Protein AF-A0A2K1XG47-F1 (afdb_monomer)

Secondary structure (DSSP, 8-state):
----TT---PPPTTS-----TTS-HHHHHHHHHHHHHHHHHHTSSEEPTTTSSEE-SEEEEE--S--S--S--SSS-SS-----HHHHHTSSEEEEE--GGGHHHHHHHHS-----S---TTSSGGG-

InterPro domains:
  IPR006148 Glucosamine/galactosamine-6-phosphate isomerase [PF01182] (64-115)
  IPR037171 NagB/RpiA transferase-like [SSF100950] (10-117)
  IPR039104 6-phosphogluconolactonase [PTHR11054] (9-114)

Sequence (128 aa):
MGELENYLVPILPGDAYAINNALSAEGAADDYETCLKLLVHTGVVDKSSLSGLPKFDRMLIGTENQEWVTSVSPKPPPERITFTFPVINSSEHIALVCGAGKAGVVESAVGNNQNSDANDSKLQDCMS

Foldseek 3Di:
DDDDPPPDDDCDDPNDDDQPPVDDLVVSLVVVVVVLVVCCVVVVFDAQPVLRETEAQEDEDEDDLDDDDDAFDPDPPRHDDDDAPVNQVRYNYYDYDYDPSCPVVVCVVPPDDPDPDDDDPPVVVSVD

Nearest PDB structures (foldseek):
  6vye-assembly1_A  TM=6.075E-01  e=3.137E-02  Trypanosoma cruzi strain CL Brener

pLDDT: mean 75.14, std 18.55, range [30.47, 95.62]

Solvent-accessible surface area (backbone atoms only — not comparable to full-atom values): 8620 Å² total; per-residue (Å²): 142,82,87,81,83,81,79,74,78,79,82,53,96,82,79,69,88,79,73,53,81,91,49,56,58,68,57,21,44,56,52,44,50,53,49,52,54,48,32,41,74,73,63,78,33,48,64,26,90,86,79,70,37,61,25,44,72,69,44,83,44,74,70,74,101,68,95,68,97,73,82,71,54,96,51,88,65,61,67,78,80,72,84,51,68,74,44,59,72,40,29,76,35,78,47,80,50,73,62,81,95,40,53,68,58,53,46,60,74,70,49,78,90,79,74,85,78,80,88,70,80,68,64,60,70,78,75,111

Organism: Populus trichocarpa (NCBI:txid3694)

Radius of gyration: 18.77 Å; Cα contacts (8 Å, |Δi|>4): 95; chains: 1; bounding box: 50×39×50 Å

Mean predicted aligned error: 12.0 Å

Structure (mmCIF, N/CA/C/O backbone):
data_AF-A0A2K1XG47-F1
#
_entry.id   AF-A0A2K1XG47-F1
#
loop_
_atom_site.group_PDB
_atom_site.id
_atom_site.type_symbol
_atom_site.label_atom_id
_atom_site.label_alt_id
_atom_site.label_comp_id
_atom_site.label_asym_id
_atom_site.label_entity_id
_atom_site.label_seq_id
_atom_site.pdbx_PDB_ins_code
_atom_site.Cartn_x
_atom_site.Cartn_y
_atom_site.Cartn_z
_atom_site.occupancy
_atom_site.B_iso_or_equiv
_atom_site.auth_seq_id
_atom_site.auth_comp_id
_atom_site.auth_asym_id
_atom_site.auth_atom_id
_atom_site.pdbx_PDB_model_num
ATOM 1 N N . MET A 1 1 ? -13.147 -24.006 -34.106 1.00 49.12 1 MET A N 1
ATOM 2 C CA . MET A 1 1 ? -12.264 -22.929 -33.619 1.00 49.12 1 MET A CA 1
ATOM 3 C C . MET A 1 1 ? -13.009 -22.299 -32.457 1.00 49.12 1 MET A C 1
ATOM 5 O O . MET A 1 1 ? -13.927 -21.532 -32.697 1.00 49.12 1 MET A O 1
ATOM 9 N N . GLY A 1 2 ? -12.781 -22.792 -31.241 1.00 52.59 2 GLY A N 1
ATOM 10 C CA . GLY A 1 2 ? -13.593 -22.461 -30.073 1.00 52.59 2 GLY A CA 1
ATOM 11 C C . GLY A 1 2 ? -12.750 -22.473 -28.804 1.00 52.59 2 GLY A C 1
ATOM 12 O O . GLY A 1 2 ? -11.897 -23.342 -28.653 1.00 52.59 2 GLY A O 1
ATOM 13 N N . GLU A 1 3 ? -13.038 -21.484 -27.958 1.00 56.81 3 GLU A N 1
ATOM 14 C CA . GLU A 1 3 ? -12.851 -21.456 -26.503 1.00 56.81 3 GLU A CA 1
ATOM 15 C C . GLU A 1 3 ? -11.421 -21.370 -25.950 1.00 56.81 3 GLU A C 1
ATOM 17 O O . GLU A 1 3 ? -10.900 -22.312 -25.366 1.00 56.81 3 GLU A O 1
ATOM 22 N N . LEU A 1 4 ? -10.829 -20.171 -26.020 1.00 58.09 4 LEU A N 1
ATOM 23 C CA . LEU A 1 4 ? -9.863 -19.703 -25.009 1.00 58.09 4 LEU A CA 1
ATOM 24 C C . LEU A 1 4 ? -10.186 -18.300 -24.451 1.00 58.09 4 LEU A C 1
ATOM 26 O O . LEU A 1 4 ? -9.425 -17.779 -23.644 1.00 58.09 4 LEU A O 1
ATOM 30 N N . GLU A 1 5 ? -11.316 -17.685 -24.817 1.00 57.81 5 GLU A N 1
ATOM 31 C CA . GLU A 1 5 ? -11.636 -16.305 -24.399 1.00 57.81 5 GLU A CA 1
ATOM 32 C C . GLU A 1 5 ? -12.227 -16.169 -22.976 1.00 57.81 5 GLU A C 1
ATOM 34 O O . GLU A 1 5 ? -12.419 -15.052 -22.512 1.00 57.81 5 GLU A O 1
ATOM 39 N N . ASN A 1 6 ? -12.454 -17.258 -22.227 1.00 56.50 6 ASN A N 1
ATOM 40 C CA . ASN A 1 6 ? -13.277 -17.215 -21.000 1.00 56.50 6 ASN A CA 1
ATOM 41 C C . ASN A 1 6 ? -12.544 -17.433 -19.658 1.00 56.50 6 ASN A C 1
ATOM 43 O O . ASN A 1 6 ? -13.197 -17.692 -18.652 1.00 56.50 6 ASN A O 1
ATOM 47 N N . TYR A 1 7 ? -11.215 -17.296 -19.594 1.00 68.81 7 TYR A N 1
ATOM 48 C CA . TYR A 1 7 ? -10.474 -17.307 -18.312 1.00 68.81 7 TYR A CA 1
ATOM 49 C C . TYR A 1 7 ? -10.135 -15.909 -17.776 1.00 68.81 7 TYR A C 1
ATOM 51 O O . TYR A 1 7 ? -9.352 -15.773 -16.836 1.00 68.81 7 TYR A O 1
ATOM 59 N N . LEU A 1 8 ? -10.714 -14.855 -18.354 1.00 76.62 8 LEU A N 1
ATOM 60 C CA . LEU A 1 8 ? -10.609 -13.519 -17.781 1.00 76.62 8 LEU A CA 1
ATOM 61 C C . LEU A 1 8 ? -11.410 -13.485 -16.477 1.00 76.62 8 LEU A C 1
ATOM 63 O O . LEU A 1 8 ? -12.637 -13.509 -16.493 1.00 76.62 8 LEU A O 1
ATOM 67 N N . VAL A 1 9 ? -10.706 -13.443 -15.347 1.00 80.81 9 VAL A N 1
ATOM 68 C CA . VAL A 1 9 ? -11.312 -13.150 -14.047 1.00 80.81 9 VAL A CA 1
ATOM 69 C C . VAL A 1 9 ? -11.574 -11.641 -14.008 1.00 80.81 9 VAL A C 1
ATOM 71 O O . VAL A 1 9 ? -10.611 -10.870 -14.044 1.00 80.81 9 VAL A O 1
ATOM 74 N N . PRO A 1 10 ? -12.840 -11.188 -13.995 1.00 84.44 10 PRO A N 1
ATOM 75 C CA . PRO A 1 10 ? -13.136 -9.765 -13.957 1.00 84.44 10 PRO A CA 1
ATOM 76 C C . PRO A 1 10 ? -12.789 -9.192 -12.580 1.00 84.44 10 PRO A C 1
ATOM 78 O O . PRO A 1 10 ? -13.103 -9.792 -11.556 1.00 84.44 10 PRO A O 1
ATOM 81 N N . ILE A 1 11 ? -12.180 -8.006 -12.561 1.00 86.88 11 ILE A N 1
ATOM 82 C CA . ILE A 1 11 ? -12.033 -7.208 -11.339 1.00 86.88 11 ILE A CA 1
ATOM 83 C C . ILE A 1 11 ? -13.366 -6.490 -11.121 1.00 86.88 11 ILE A C 1
ATOM 85 O O . ILE A 1 11 ? -13.780 -5.699 -11.975 1.00 86.88 11 ILE A O 1
ATOM 89 N N . LEU A 1 12 ? -14.065 -6.788 -10.023 1.00 87.56 12 LEU A N 1
ATOM 90 C CA . LEU A 1 12 ? -15.366 -6.181 -9.760 1.00 87.56 12 LEU A CA 1
ATOM 91 C C . LEU A 1 12 ? -15.205 -4.723 -9.298 1.00 87.56 12 LEU A C 1
ATOM 93 O O . LEU A 1 12 ? -14.216 -4.378 -8.642 1.00 87.56 12 LEU A O 1
ATOM 97 N N . PRO A 1 13 ? -16.183 -3.846 -9.593 1.00 81.75 13 PRO A N 1
ATOM 98 C CA . PRO A 1 13 ? -16.251 -2.531 -8.968 1.00 81.75 13 PRO A CA 1
ATOM 99 C C . PRO A 1 13 ? -16.330 -2.694 -7.443 1.00 81.75 13 PRO A C 1
ATOM 101 O O . PRO A 1 13 ? -17.314 -3.221 -6.932 1.00 81.75 13 PRO A O 1
ATOM 104 N N . GLY A 1 14 ? -15.288 -2.266 -6.730 1.00 84.69 14 GLY A N 1
ATOM 105 C CA . GLY A 1 14 ? -15.144 -2.473 -5.283 1.00 84.69 14 GLY A CA 1
ATOM 106 C C . GLY A 1 14 ? -13.949 -3.338 -4.876 1.00 84.69 14 GLY A C 1
ATOM 107 O O . GLY A 1 14 ? -13.542 -3.265 -3.725 1.00 84.69 14 GLY A O 1
ATOM 108 N N . ASP A 1 15 ? -13.322 -4.064 -5.806 1.00 88.06 15 ASP A N 1
ATOM 109 C CA . ASP A 1 15 ? -12.094 -4.833 -5.528 1.00 88.06 15 ASP A CA 1
ATOM 110 C C . ASP A 1 15 ? -10.816 -4.050 -5.886 1.00 88.06 15 ASP A C 1
ATOM 112 O O . ASP A 1 15 ? -9.697 -4.500 -5.642 1.00 88.06 15 ASP A O 1
ATOM 116 N N . ALA A 1 16 ? -10.975 -2.862 -6.478 1.00 90.62 16 ALA A N 1
ATOM 117 C CA . ALA A 1 16 ? -9.894 -1.968 -6.869 1.00 90.62 16 ALA A CA 1
ATOM 118 C C . ALA A 1 16 ? -10.004 -0.628 -6.134 1.00 90.62 16 ALA A C 1
ATOM 120 O O . ALA A 1 16 ? -10.923 0.157 -6.373 1.00 90.62 16 ALA A O 1
ATOM 121 N N . TYR A 1 17 ? -9.023 -0.356 -5.276 1.00 92.50 17 TYR A N 1
ATOM 122 C CA . TYR A 1 17 ? -8.914 0.880 -4.505 1.00 92.50 17 TYR A CA 1
ATOM 12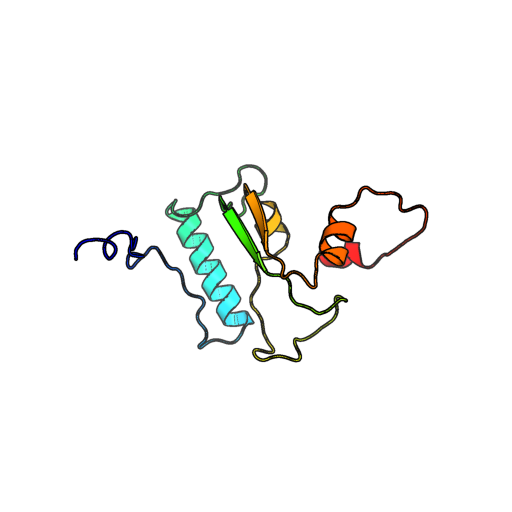3 C C . TYR A 1 17 ? -7.824 1.754 -5.122 1.00 92.50 17 TYR A C 1
ATOM 125 O O . TYR A 1 17 ? -6.634 1.464 -5.010 1.00 92.50 17 TYR A O 1
ATOM 133 N N . ALA A 1 18 ? -8.235 2.790 -5.853 1.00 91.75 18 ALA A N 1
ATOM 134 C CA . ALA A 1 18 ? -7.319 3.664 -6.576 1.00 91.75 18 ALA A CA 1
ATOM 135 C C . ALA A 1 18 ? -6.785 4.790 -5.681 1.00 91.75 18 ALA A C 1
ATOM 137 O O . ALA A 1 18 ? -7.517 5.356 -4.873 1.00 91.75 18 ALA A O 1
ATOM 138 N N . ILE A 1 19 ? -5.519 5.156 -5.882 1.00 88.69 19 ILE A N 1
ATOM 139 C CA . ILE A 1 19 ? -4.934 6.372 -5.312 1.00 88.69 19 ILE A CA 1
ATOM 140 C C . ILE A 1 19 ? -5.457 7.579 -6.094 1.00 88.69 19 ILE A C 1
ATOM 142 O O . ILE A 1 19 ? -5.432 7.588 -7.329 1.00 88.69 19 ILE A O 1
ATOM 146 N N . ASN A 1 20 ? -5.894 8.612 -5.379 1.00 89.81 20 ASN A N 1
ATOM 147 C CA . ASN A 1 20 ? -6.393 9.836 -5.985 1.00 89.81 20 ASN A CA 1
ATOM 148 C C . ASN A 1 20 ? -5.249 10.691 -6.553 1.00 89.81 20 ASN A C 1
ATOM 150 O O . ASN A 1 20 ? -4.578 11.424 -5.835 1.00 89.81 20 ASN A O 1
ATOM 154 N N . ASN A 1 21 ? -5.042 10.623 -7.866 1.00 88.31 21 ASN A N 1
ATOM 155 C CA . ASN A 1 21 ? -3.971 11.351 -8.552 1.00 88.31 21 ASN A CA 1
ATOM 156 C C . ASN A 1 21 ? -4.295 12.825 -8.868 1.00 88.31 21 ASN A C 1
ATOM 158 O O . ASN A 1 21 ? -3.470 13.499 -9.484 1.00 88.31 21 ASN A O 1
ATOM 162 N N . ALA A 1 22 ? -5.477 13.320 -8.488 1.00 91.19 22 ALA A N 1
ATOM 163 C CA . ALA A 1 22 ? -5.832 14.732 -8.627 1.00 91.19 22 ALA A CA 1
ATOM 164 C C . ALA A 1 22 ? -5.313 15.593 -7.458 1.00 91.19 22 ALA A C 1
ATOM 166 O O . ALA A 1 22 ? -5.373 16.821 -7.533 1.00 91.19 22 ALA A O 1
ATOM 167 N N . LEU A 1 23 ? -4.827 14.962 -6.384 1.00 87.81 23 LEU A N 1
ATOM 168 C CA . LEU A 1 23 ? -4.255 15.617 -5.207 1.00 87.81 23 LEU A CA 1
ATOM 169 C C . LEU A 1 23 ? -2.721 15.700 -5.310 1.00 87.81 23 LEU A C 1
ATOM 171 O O . LEU A 1 23 ? -2.104 15.042 -6.147 1.00 87.81 23 LEU A O 1
ATOM 175 N N . SER A 1 24 ? -2.098 16.498 -4.436 1.00 89.25 24 SER A N 1
ATOM 176 C CA . SER A 1 24 ? -0.649 16.408 -4.195 1.00 89.25 24 SER A CA 1
ATOM 177 C C . SER A 1 24 ? -0.285 15.024 -3.650 1.00 89.25 24 SER A C 1
ATOM 179 O O . SER A 1 24 ? -1.156 14.330 -3.125 1.00 89.25 24 SER A O 1
ATOM 181 N N . ALA A 1 25 ? 0.986 14.614 -3.712 1.00 85.88 25 ALA A N 1
ATOM 182 C CA . ALA A 1 25 ? 1.372 13.316 -3.152 1.00 85.88 25 ALA A CA 1
ATOM 183 C C . ALA A 1 25 ? 1.066 13.183 -1.653 1.00 85.88 25 ALA A C 1
ATOM 185 O O . ALA A 1 25 ? 0.663 12.110 -1.217 1.00 85.88 25 ALA A O 1
ATOM 186 N N . GLU A 1 26 ? 1.198 14.267 -0.886 1.00 86.69 26 GLU A N 1
ATOM 187 C CA . GLU A 1 26 ? 0.802 14.315 0.526 1.00 86.69 26 GLU A CA 1
ATOM 188 C C . GLU A 1 26 ? -0.715 14.135 0.686 1.00 86.69 26 GLU A C 1
ATOM 190 O O . GLU A 1 26 ? -1.156 13.218 1.371 1.00 86.69 26 GLU A O 1
ATOM 195 N N . GLY A 1 27 ? -1.526 14.921 -0.034 1.00 88.81 27 GLY A N 1
ATOM 196 C CA . GLY A 1 27 ? -2.985 14.814 0.055 1.00 88.81 27 GLY A CA 1
ATOM 197 C C . GLY A 1 27 ? -3.517 13.461 -0.425 1.00 88.81 27 GLY A C 1
ATOM 198 O O . GLY A 1 27 ? -4.459 12.922 0.146 1.00 88.81 27 GLY A O 1
ATOM 199 N N . ALA A 1 28 ? -2.896 12.883 -1.451 1.00 89.44 28 ALA A N 1
ATOM 200 C CA . ALA A 1 28 ? -3.223 11.551 -1.939 1.00 89.44 28 ALA A CA 1
ATOM 201 C C . ALA A 1 28 ? -2.791 10.446 -0.958 1.00 89.44 28 ALA A C 1
ATOM 203 O O . ALA A 1 28 ? -3.447 9.407 -0.896 1.00 89.44 28 ALA A O 1
ATOM 204 N N . ALA A 1 29 ? -1.718 10.653 -0.185 1.00 87.38 29 ALA A N 1
ATOM 205 C CA . ALA A 1 29 ? -1.296 9.720 0.855 1.00 87.38 29 ALA A CA 1
ATOM 206 C C . ALA A 1 29 ? -2.281 9.730 2.031 1.00 87.38 29 ALA A C 1
ATOM 208 O O . ALA A 1 29 ? -2.714 8.658 2.451 1.00 87.38 29 ALA A O 1
ATOM 209 N N . ASP A 1 30 ? -2.705 10.910 2.488 1.00 91.44 30 ASP A N 1
ATOM 210 C CA . ASP A 1 30 ? -3.701 11.066 3.559 1.00 91.44 30 ASP A CA 1
ATOM 211 C C . ASP A 1 30 ? -5.073 10.481 3.172 1.00 91.44 30 ASP A C 1
ATOM 213 O O . ASP A 1 30 ? -5.726 9.781 3.960 1.00 91.44 30 ASP A O 1
ATOM 217 N N . ASP A 1 31 ? -5.509 10.742 1.935 1.00 92.88 31 ASP A N 1
ATOM 218 C CA . ASP A 1 31 ? -6.746 10.193 1.366 1.00 92.88 31 ASP A CA 1
ATOM 219 C C . ASP A 1 31 ? -6.689 8.658 1.327 1.00 92.88 31 ASP A C 1
ATOM 221 O O . ASP A 1 31 ? -7.595 7.965 1.805 1.00 92.88 31 ASP A O 1
ATOM 225 N N . TYR A 1 32 ? -5.569 8.107 0.850 1.00 93.88 32 TYR A N 1
ATOM 226 C CA . TYR A 1 32 ? -5.381 6.662 0.786 1.00 93.88 32 TYR A CA 1
ATOM 227 C C . TYR A 1 32 ? -5.218 6.021 2.173 1.00 93.88 32 TYR A C 1
ATOM 229 O O . TYR A 1 32 ? -5.732 4.928 2.405 1.00 93.88 32 TYR A O 1
ATOM 237 N N . GLU A 1 33 ? -4.586 6.692 3.138 1.00 91.81 33 GLU A N 1
ATOM 238 C CA . GLU A 1 33 ? -4.533 6.228 4.529 1.00 91.81 33 GLU A CA 1
ATOM 239 C C . GLU A 1 33 ? -5.941 6.126 5.132 1.00 91.81 33 GLU A C 1
ATOM 241 O O . GLU A 1 33 ? -6.275 5.138 5.796 1.00 91.81 33 GLU A O 1
ATOM 246 N N . THR A 1 34 ? -6.793 7.118 4.870 1.00 94.94 34 THR A N 1
ATOM 247 C CA . THR A 1 34 ? -8.200 7.097 5.293 1.00 94.94 34 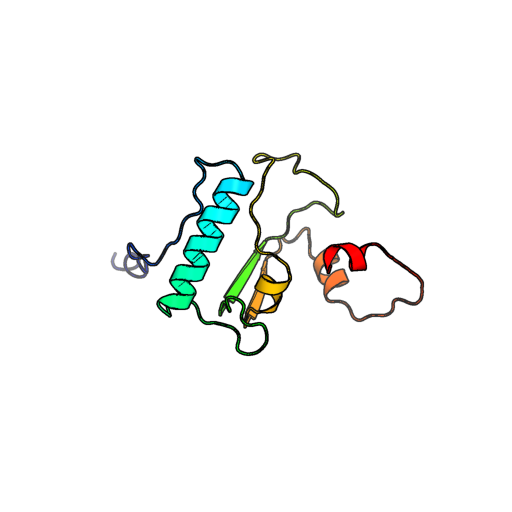THR A CA 1
ATOM 248 C C . THR A 1 34 ? -8.952 5.937 4.643 1.00 94.94 34 THR A C 1
ATOM 250 O O . THR A 1 34 ? -9.679 5.216 5.335 1.00 94.94 34 THR A O 1
ATOM 253 N N . CYS A 1 35 ? -8.721 5.698 3.349 1.00 93.94 35 CYS A N 1
ATOM 254 C CA . CYS A 1 35 ? -9.244 4.529 2.647 1.00 93.94 35 CYS A CA 1
ATOM 255 C C . CYS A 1 35 ? -8.814 3.224 3.340 1.00 93.94 35 CYS A C 1
ATOM 257 O O . CYS A 1 35 ? -9.666 2.421 3.711 1.00 93.94 35 CYS A O 1
ATOM 259 N N . LEU A 1 36 ? -7.522 3.036 3.626 1.00 93.88 36 LEU A N 1
ATOM 260 C CA . LEU A 1 36 ? -7.010 1.834 4.298 1.00 93.88 36 LEU A CA 1
ATOM 261 C C . LEU A 1 36 ? -7.600 1.631 5.695 1.00 93.88 36 LEU A C 1
ATOM 263 O O . LEU A 1 36 ? -7.954 0.508 6.053 1.00 93.88 36 LEU A O 1
ATOM 267 N N . LYS A 1 37 ? -7.747 2.701 6.485 1.00 93.50 37 LYS A N 1
ATOM 268 C CA . LYS A 1 37 ? -8.407 2.632 7.800 1.00 93.50 37 LYS A CA 1
ATOM 269 C C . LYS A 1 37 ? 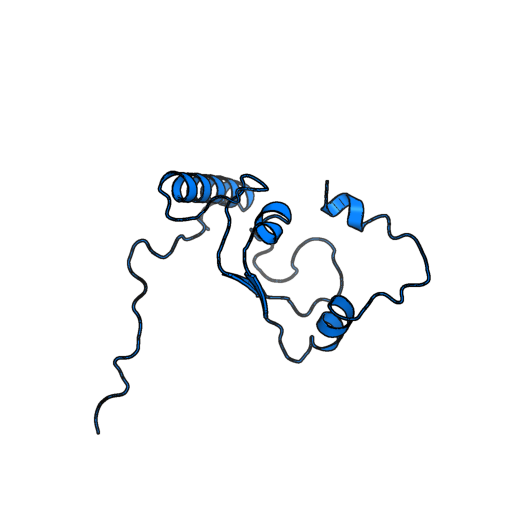-9.854 2.165 7.675 1.00 93.50 37 LYS A C 1
ATOM 271 O O . LYS A 1 37 ? -10.296 1.360 8.495 1.00 93.50 37 LYS A O 1
ATOM 276 N N . LEU A 1 38 ? -10.573 2.635 6.654 1.00 95.62 38 LEU A N 1
ATOM 277 C CA . LEU A 1 38 ? -11.927 2.174 6.367 1.00 95.62 38 LEU A CA 1
ATOM 278 C C . LEU A 1 38 ? -11.934 0.689 5.991 1.00 95.62 38 LEU A C 1
ATOM 280 O O . LEU A 1 38 ? -12.734 -0.049 6.552 1.00 95.62 38 LEU A O 1
ATOM 284 N N . LEU A 1 39 ? -11.026 0.240 5.120 1.00 95.19 39 LEU A N 1
ATOM 285 C CA . LEU A 1 39 ? -10.933 -1.169 4.715 1.00 95.19 39 LEU A CA 1
ATOM 286 C C . LEU A 1 39 ? -10.606 -2.103 5.879 1.00 95.19 39 LEU A C 1
ATOM 288 O O . LEU A 1 39 ? -11.151 -3.203 5.958 1.00 95.19 39 LEU A O 1
ATOM 292 N N . VAL A 1 40 ? -9.760 -1.654 6.806 1.00 95.25 40 VAL A N 1
ATOM 293 C CA . VAL A 1 40 ? -9.492 -2.385 8.048 1.00 95.25 40 VAL A CA 1
ATOM 294 C C . VAL A 1 40 ? -10.725 -2.414 8.946 1.00 95.25 40 VAL A C 1
ATOM 296 O O . VAL A 1 40 ? -11.048 -3.445 9.531 1.00 95.25 40 VAL A O 1
ATOM 299 N N . HIS A 1 41 ? -11.438 -1.295 9.060 1.00 95.38 41 HIS A N 1
ATOM 300 C CA . HIS A 1 41 ? -12.649 -1.219 9.871 1.00 95.38 41 HIS A CA 1
ATOM 301 C C . HIS A 1 41 ? -13.784 -2.099 9.328 1.00 95.38 41 HIS A C 1
ATOM 303 O O . HIS A 1 41 ? -14.494 -2.728 10.111 1.00 95.38 41 HIS A O 1
ATOM 309 N N . THR A 1 42 ? -13.952 -2.160 8.005 1.00 95.44 42 THR A N 1
ATOM 310 C CA . THR A 1 42 ? -14.979 -2.979 7.344 1.00 95.44 42 THR A CA 1
ATOM 311 C C . THR A 1 42 ? -14.583 -4.449 7.205 1.00 95.44 42 THR A C 1
ATOM 313 O O . THR A 1 42 ? -15.422 -5.254 6.805 1.00 95.44 42 THR A O 1
ATOM 316 N N . GLY A 1 43 ? -13.343 -4.812 7.549 1.00 93.50 43 GLY A N 1
ATOM 317 C CA . GLY A 1 43 ? -12.834 -6.182 7.462 1.00 93.50 43 GLY A CA 1
ATOM 318 C C . GLY A 1 43 ? -12.501 -6.636 6.039 1.00 93.50 43 GLY A C 1
ATOM 319 O O . GLY A 1 43 ? -12.427 -7.833 5.790 1.00 93.50 43 GLY A O 1
ATOM 320 N N . VAL A 1 44 ? -12.324 -5.698 5.103 1.00 94.62 44 VAL A N 1
ATOM 321 C CA . VAL A 1 44 ? -11.819 -5.997 3.752 1.00 94.62 44 VAL A CA 1
ATOM 322 C C . VAL A 1 44 ? -10.310 -6.242 3.780 1.00 94.62 44 VAL A C 1
ATOM 324 O O . VAL A 1 44 ? -9.809 -7.086 3.045 1.00 94.62 44 VAL A O 1
ATOM 327 N N . VAL A 1 45 ? -9.586 -5.502 4.624 1.00 94.56 45 VAL A N 1
ATOM 328 C CA . VAL A 1 45 ? -8.156 -5.704 4.878 1.00 94.56 45 VAL A CA 1
ATOM 329 C C . VAL A 1 45 ? -7.983 -6.135 6.324 1.00 94.56 45 VAL A C 1
ATOM 331 O O . VAL A 1 45 ? -8.507 -5.495 7.236 1.00 94.56 45 VAL A O 1
ATOM 334 N N . ASP A 1 46 ? -7.219 -7.197 6.547 1.00 95.50 46 ASP A N 1
ATOM 335 C CA . ASP A 1 46 ? -6.944 -7.660 7.897 1.00 95.50 46 ASP A CA 1
ATOM 336 C C . ASP A 1 46 ? -6.050 -6.681 8.661 1.00 95.50 46 ASP A C 1
ATOM 338 O O . ASP A 1 46 ? -5.256 -5.917 8.108 1.00 95.50 46 ASP A O 1
ATOM 342 N N . LYS A 1 47 ? -6.153 -6.727 9.986 1.00 94.75 47 LYS A N 1
ATOM 343 C CA . LYS A 1 47 ? -5.254 -6.011 10.890 1.00 94.75 47 LYS A CA 1
ATOM 344 C C . LYS A 1 47 ? -4.241 -6.992 11.460 1.00 94.75 47 LYS A C 1
ATOM 346 O O . LYS A 1 47 ? -4.615 -8.028 12.006 1.00 94.75 47 LYS A O 1
ATOM 351 N N . SER A 1 48 ? -2.959 -6.647 11.401 1.00 90.56 48 SER A N 1
ATOM 352 C CA . SER A 1 48 ? -1.922 -7.418 12.082 1.00 90.56 48 SER A CA 1
ATOM 353 C C . SER A 1 48 ? -2.173 -7.402 13.589 1.00 90.56 48 SER A C 1
ATOM 355 O O . SER A 1 48 ? -2.249 -6.337 14.205 1.00 90.56 48 SER A O 1
ATOM 357 N N . SER A 1 49 ? -2.262 -8.582 14.202 1.00 88.81 49 SER A N 1
ATOM 358 C CA . SER A 1 49 ? -2.385 -8.718 15.658 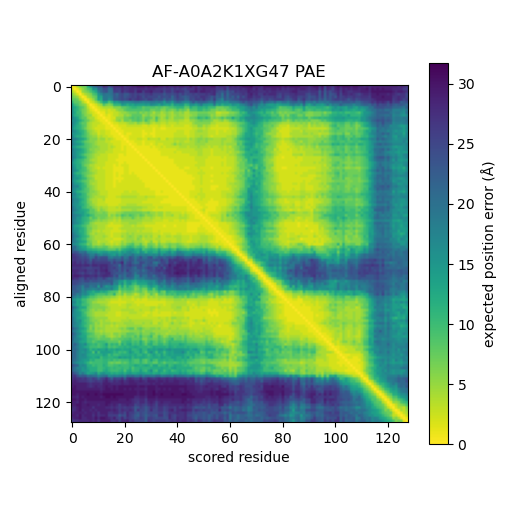1.00 88.81 49 SER A CA 1
ATOM 359 C C . SER A 1 49 ? -1.120 -8.284 16.405 1.00 88.81 49 SER A C 1
ATOM 361 O O . SER A 1 49 ? -1.196 -7.982 17.593 1.00 88.81 49 SER A O 1
ATOM 363 N N . LEU A 1 50 ? 0.027 -8.230 15.715 1.00 86.81 50 LEU A N 1
ATOM 364 C CA . LEU A 1 50 ? 1.321 -7.860 16.290 1.00 86.81 50 LEU A CA 1
ATOM 365 C C . LEU A 1 50 ? 1.566 -6.348 16.250 1.00 86.81 50 LEU A C 1
ATOM 367 O O . LEU A 1 50 ? 1.962 -5.771 17.257 1.00 86.81 50 LEU A O 1
ATOM 371 N N . SER A 1 51 ? 1.342 -5.703 15.101 1.00 87.56 51 SER A N 1
ATOM 372 C CA . SER A 1 51 ? 1.645 -4.273 14.906 1.00 87.56 51 SER A CA 1
ATOM 373 C C . SER A 1 51 ? 0.418 -3.368 15.001 1.00 87.56 51 SER A C 1
ATOM 375 O O . SER A 1 51 ? 0.548 -2.159 15.170 1.00 87.56 51 SER A O 1
ATOM 377 N N . GLY A 1 52 ? -0.786 -3.927 14.859 1.00 90.81 52 GLY A N 1
ATOM 378 C CA . GLY A 1 52 ? -2.011 -3.148 14.724 1.00 90.81 52 GLY A CA 1
ATOM 379 C C . GLY A 1 52 ? -2.117 -2.371 13.406 1.00 90.81 52 GLY A C 1
ATOM 380 O O . GLY A 1 52 ? -3.005 -1.531 13.276 1.00 90.81 52 GLY A O 1
ATOM 381 N N . LEU A 1 53 ? -1.241 -2.635 12.439 1.00 90.69 53 LEU A N 1
ATOM 382 C CA . LEU A 1 53 ? -1.264 -2.024 11.111 1.00 90.69 53 LEU A CA 1
ATOM 383 C C . LEU A 1 53 ? -2.056 -2.892 10.122 1.00 90.69 53 LEU A C 1
ATOM 385 O O . LEU A 1 53 ? -2.294 -4.070 10.413 1.00 90.69 53 LEU A O 1
ATOM 389 N N . PRO A 1 54 ? -2.459 -2.345 8.959 1.00 92.25 54 PRO A N 1
ATOM 390 C CA . PRO A 1 54 ? -2.997 -3.154 7.871 1.00 92.25 54 PRO A CA 1
ATOM 391 C C . PRO A 1 54 ? -2.050 -4.316 7.535 1.00 92.25 54 PRO A C 1
ATOM 393 O O . PRO A 1 54 ? -0.838 -4.120 7.408 1.00 92.25 54 PRO A O 1
ATOM 396 N N . LYS A 1 55 ? -2.606 -5.520 7.418 1.00 94.12 55 LYS A N 1
ATOM 397 C CA . LYS A 1 55 ? -1.912 -6.750 7.040 1.00 94.12 55 LYS A CA 1
ATOM 398 C C . LYS A 1 55 ? -2.437 -7.190 5.680 1.00 94.12 55 LYS A C 1
ATOM 400 O O . LYS A 1 55 ? -3.600 -7.549 5.547 1.00 94.12 55 LYS A O 1
ATOM 405 N N . PHE A 1 56 ? -1.561 -7.168 4.684 1.00 91.94 56 PHE A N 1
ATOM 406 C CA . PHE A 1 56 ? -1.869 -7.654 3.343 1.00 91.94 56 PHE A CA 1
ATOM 407 C C . PHE A 1 56 ? -1.378 -9.092 3.181 1.00 91.94 56 PHE A C 1
ATOM 409 O O . PHE A 1 56 ? -0.256 -9.409 3.583 1.00 91.94 56 PHE A O 1
ATOM 416 N N . ASP A 1 57 ? -2.175 -9.954 2.549 1.00 90.38 57 ASP A N 1
ATOM 417 C CA . ASP A 1 57 ? -1.783 -11.348 2.296 1.00 90.38 57 ASP A CA 1
ATOM 418 C C . ASP A 1 57 ? -0.578 -11.441 1.361 1.00 90.38 57 ASP A C 1
ATOM 420 O O . ASP A 1 57 ? 0.307 -12.283 1.523 1.00 90.38 57 ASP A O 1
ATOM 424 N N . ARG A 1 58 ? -0.541 -10.568 0.349 1.00 88.25 58 ARG A N 1
ATOM 425 C CA . ARG A 1 58 ? 0.513 -10.559 -0.659 1.00 88.25 58 ARG A CA 1
ATOM 426 C C . ARG A 1 58 ? 0.809 -9.144 -1.126 1.00 88.25 58 ARG A C 1
ATOM 428 O O . ARG A 1 58 ? -0.043 -8.490 -1.721 1.00 88.25 58 ARG A O 1
ATOM 435 N N . MET A 1 59 ? 2.047 -8.710 -0.925 1.00 87.19 59 MET A N 1
ATOM 436 C CA . MET A 1 59 ? 2.543 -7.436 -1.428 1.00 87.19 59 MET A CA 1
ATOM 437 C C . MET A 1 59 ? 3.556 -7.669 -2.551 1.00 87.19 59 MET A C 1
ATOM 439 O O . MET A 1 59 ? 4.564 -8.353 -2.364 1.00 87.19 59 MET A O 1
ATOM 443 N N . LEU A 1 60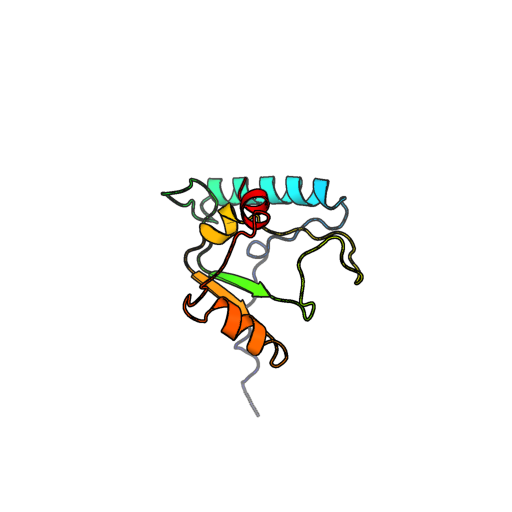 ? 3.278 -7.105 -3.728 1.00 83.75 60 LEU A N 1
ATOM 444 C CA . LEU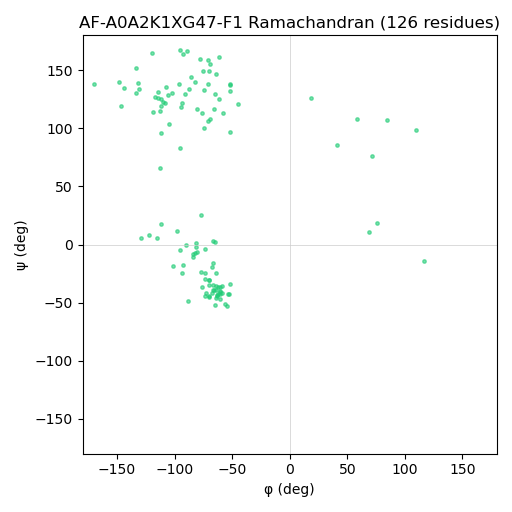 A 1 60 ? 4.191 -7.121 -4.870 1.00 83.75 60 LEU A CA 1
ATOM 445 C C . LEU A 1 60 ? 5.016 -5.836 -4.868 1.00 83.75 60 LEU A C 1
ATOM 447 O O . LEU A 1 60 ? 4.463 -4.745 -4.999 1.00 83.75 60 LEU A O 1
ATOM 451 N N . ILE A 1 61 ? 6.335 -5.969 -4.745 1.00 82.62 61 ILE A N 1
ATOM 452 C CA . ILE A 1 61 ? 7.256 -4.830 -4.757 1.00 82.62 61 ILE A CA 1
ATOM 453 C C . ILE A 1 61 ? 8.091 -4.888 -6.032 1.00 82.62 61 ILE A C 1
ATOM 455 O O . ILE A 1 61 ? 8.822 -5.850 -6.279 1.00 82.62 61 ILE A O 1
ATOM 459 N N . GLY A 1 62 ? 7.969 -3.848 -6.853 1.00 72.62 62 GLY A N 1
ATOM 460 C CA . GLY A 1 62 ? 8.828 -3.637 -8.008 1.00 72.62 62 GLY A CA 1
ATOM 461 C C . GLY A 1 62 ? 10.078 -2.874 -7.597 1.00 72.62 62 GLY A C 1
ATOM 462 O O . GLY A 1 62 ? 10.002 -1.860 -6.911 1.00 72.62 62 GLY A O 1
ATOM 463 N N . THR A 1 63 ? 11.237 -3.333 -8.044 1.00 64.00 63 THR A N 1
ATOM 464 C CA . THR A 1 63 ? 12.465 -2.537 -7.957 1.00 64.00 63 THR A CA 1
ATOM 465 C C . THR A 1 63 ? 12.594 -1.675 -9.219 1.00 64.00 63 THR A C 1
ATOM 467 O O . THR A 1 63 ? 12.012 -1.998 -10.260 1.00 64.00 63 THR A O 1
ATOM 470 N N . GLU A 1 64 ? 13.481 -0.675 -9.241 1.00 61.88 64 GLU A N 1
ATOM 471 C CA . GLU A 1 64 ? 13.920 0.039 -10.465 1.00 61.88 64 GLU A CA 1
ATOM 472 C C . GLU A 1 64 ? 15.442 -0.099 -10.704 1.00 61.88 64 GLU A C 1
ATOM 474 O O . GLU A 1 64 ? 16.130 -0.666 -9.865 1.00 61.88 64 GLU A O 1
ATOM 479 N N . ASN A 1 65 ? 15.950 0.210 -11.906 1.00 54.25 65 ASN A N 1
ATOM 480 C CA . ASN A 1 65 ? 17.342 -0.069 -12.333 1.00 54.25 65 ASN A CA 1
ATOM 481 C C . ASN A 1 65 ? 18.371 0.925 -11.744 1.00 54.25 65 ASN A C 1
ATOM 483 O O . ASN A 1 65 ? 19.370 1.211 -12.397 1.00 54.25 65 ASN A O 1
ATOM 487 N N . GLN A 1 66 ? 18.104 1.553 -10.601 1.00 51.31 66 GLN A N 1
ATOM 488 C CA . GLN A 1 66 ? 18.986 2.577 -10.036 1.00 51.31 66 GLN A CA 1
ATOM 489 C C . GLN A 1 66 ? 19.522 2.086 -8.693 1.00 51.31 66 GLN A C 1
ATOM 491 O O . GLN A 1 66 ? 18.773 1.612 -7.847 1.00 51.31 66 GLN A O 1
ATOM 496 N N . GLU A 1 67 ? 20.844 2.124 -8.573 1.00 45.94 67 GLU A N 1
ATOM 497 C CA . GLU A 1 67 ? 21.646 1.286 -7.676 1.00 45.94 67 GLU A CA 1
ATOM 498 C C . GLU A 1 67 ? 21.865 1.918 -6.284 1.00 45.94 67 GLU A C 1
ATOM 500 O O . GLU A 1 67 ? 22.488 1.304 -5.428 1.00 45.94 67 GLU A O 1
ATOM 505 N N . TRP A 1 68 ? 21.336 3.123 -6.018 1.00 41.59 68 TRP A N 1
ATOM 506 C CA . TRP A 1 68 ? 21.579 3.846 -4.762 1.00 41.59 68 TRP A CA 1
ATOM 507 C C . TRP A 1 68 ? 20.351 4.627 -4.277 1.00 41.59 68 TRP A C 1
ATOM 509 O O . TRP A 1 68 ? 19.703 5.345 -5.038 1.00 41.59 68 TRP A O 1
ATOM 519 N N . VAL A 1 69 ? 20.066 4.516 -2.977 1.00 42.69 69 VAL A N 1
ATOM 520 C CA . VAL A 1 69 ? 19.068 5.315 -2.253 1.00 42.69 69 VAL A CA 1
ATOM 521 C C . VAL A 1 69 ? 19.576 6.754 -2.117 1.00 42.69 69 VAL A C 1
ATOM 523 O O . VAL A 1 69 ? 20.469 7.019 -1.315 1.00 42.69 69 VAL A O 1
ATOM 526 N N . THR A 1 70 ? 19.009 7.695 -2.879 1.00 30.47 70 THR A N 1
ATOM 527 C CA . THR A 1 70 ? 18.808 9.094 -2.452 1.00 30.47 70 THR A CA 1
ATOM 528 C C . THR A 1 70 ? 17.917 9.868 -3.436 1.00 30.47 70 THR A C 1
ATOM 530 O O . THR A 1 70 ? 18.038 9.726 -4.646 1.00 30.47 70 THR A O 1
ATOM 533 N N . SER A 1 71 ? 17.020 10.655 -2.837 1.00 33.41 71 SER A N 1
ATOM 534 C CA . SER A 1 71 ? 16.127 11.724 -3.309 1.00 33.41 71 SER A CA 1
ATOM 535 C C . SER A 1 71 ? 15.775 11.870 -4.802 1.00 33.41 71 SER A C 1
ATOM 537 O O . SER A 1 71 ? 16.624 12.118 -5.651 1.00 33.41 71 SER A O 1
ATOM 539 N N . VAL A 1 72 ? 14.452 11.890 -5.018 1.00 45.88 72 VAL A N 1
ATOM 540 C CA . VAL A 1 72 ? 13.663 12.379 -6.164 1.00 45.88 72 VAL A CA 1
ATOM 541 C C . VAL A 1 72 ? 13.948 11.766 -7.535 1.00 45.88 72 VAL A C 1
ATOM 543 O O . VAL A 1 72 ? 14.928 12.040 -8.218 1.00 45.88 72 VAL A O 1
ATOM 546 N N . SER A 1 73 ? 12.980 10.957 -7.964 1.00 42.47 73 SER A N 1
ATOM 547 C CA . SER A 1 73 ? 12.904 10.301 -9.264 1.00 42.47 73 SER A CA 1
ATOM 548 C C . SER A 1 73 ? 13.241 11.261 -10.424 1.00 42.47 73 SER A C 1
ATOM 550 O O . SER A 1 73 ? 12.515 12.233 -10.627 1.00 42.47 73 SER A O 1
ATOM 552 N N . PRO A 1 74 ? 14.261 10.990 -11.266 1.00 52.09 74 PRO A N 1
ATOM 553 C CA . PRO A 1 74 ? 14.451 11.727 -12.520 1.00 52.09 74 PRO A CA 1
ATOM 554 C C . PRO A 1 74 ? 13.412 11.331 -13.586 1.00 52.09 74 PRO A C 1
ATOM 556 O O . PRO A 1 74 ? 13.399 11.886 -14.685 1.00 52.09 74 PRO A O 1
ATOM 559 N N . LYS A 1 75 ? 12.550 10.347 -13.290 1.00 54.44 75 LYS A N 1
ATOM 560 C CA . LYS A 1 75 ? 11.462 9.892 -14.154 1.00 54.44 75 LYS A CA 1
ATOM 561 C C . LYS A 1 75 ? 10.123 10.378 -13.602 1.00 54.44 75 LYS A C 1
ATOM 563 O O . LYS A 1 75 ? 9.839 10.108 -12.438 1.00 54.44 75 LYS A O 1
ATOM 568 N N . PRO A 1 76 ? 9.277 11.018 -14.426 1.00 56.97 76 PRO A N 1
ATOM 569 C CA . PRO A 1 76 ? 7.904 11.307 -14.042 1.00 56.97 76 PRO A CA 1
ATOM 570 C C . PRO A 1 76 ? 7.182 10.035 -13.546 1.00 56.97 76 PRO A C 1
ATOM 572 O O . PRO A 1 76 ? 7.329 8.987 -14.184 1.00 56.97 76 PRO A O 1
ATOM 575 N N . PRO A 1 77 ? 6.395 10.112 -12.457 1.00 58.25 77 PRO A N 1
ATOM 576 C CA . PRO A 1 77 ? 6.141 11.302 -11.648 1.00 58.25 77 PRO A CA 1
ATOM 577 C C . PRO A 1 77 ? 7.253 11.563 -10.602 1.00 58.25 77 PRO A C 1
ATOM 579 O O . PRO A 1 77 ? 7.757 10.618 -9.988 1.00 58.25 77 PRO A O 1
ATOM 582 N N . PRO A 1 78 ? 7.637 12.840 -10.392 1.00 62.34 78 PRO A N 1
ATOM 583 C CA . PRO A 1 78 ? 8.660 13.229 -9.414 1.00 62.34 78 PRO A CA 1
ATOM 584 C C . PRO A 1 78 ? 8.252 12.914 -7.968 1.00 62.34 78 PRO A C 1
ATOM 586 O O . PRO A 1 78 ? 9.116 12.695 -7.122 1.00 62.34 78 PRO A O 1
ATOM 589 N N . GLU A 1 79 ? 6.948 12.830 -7.704 1.00 68.81 79 GLU A N 1
ATOM 590 C CA . GLU A 1 79 ? 6.387 12.434 -6.418 1.00 68.81 79 GLU A CA 1
ATOM 591 C C . GLU A 1 79 ? 5.779 11.031 -6.520 1.00 68.81 79 GLU A C 1
ATOM 593 O O . GLU A 1 79 ? 5.090 10.700 -7.490 1.00 68.81 79 GLU A O 1
ATOM 598 N N . ARG A 1 80 ? 6.053 10.188 -5.522 1.00 76.94 80 ARG A N 1
ATOM 599 C CA . ARG A 1 80 ? 5.568 8.807 -5.451 1.00 76.94 80 ARG A CA 1
ATOM 600 C C . ARG A 1 80 ? 4.967 8.563 -4.083 1.00 76.94 80 ARG A C 1
ATOM 602 O O . ARG A 1 80 ? 5.588 8.882 -3.075 1.00 76.94 80 ARG A O 1
ATOM 609 N N . ILE A 1 81 ? 3.798 7.941 -4.069 1.00 80.81 81 ILE A N 1
ATOM 610 C CA . ILE A 1 81 ? 3.207 7.407 -2.848 1.00 80.81 81 ILE A CA 1
ATOM 611 C C . ILE A 1 81 ? 3.672 5.963 -2.717 1.00 80.81 81 ILE A C 1
ATOM 613 O O . ILE A 1 81 ? 3.590 5.186 -3.669 1.00 80.81 81 ILE A O 1
ATOM 617 N N . THR A 1 82 ? 4.186 5.618 -1.544 1.00 85.06 82 THR A N 1
ATOM 618 C CA . THR A 1 82 ? 4.610 4.262 -1.201 1.00 85.06 82 THR A CA 1
ATOM 619 C C . THR A 1 82 ? 4.078 3.902 0.174 1.00 85.06 82 THR A C 1
ATOM 621 O O . THR A 1 82 ? 3.914 4.769 1.031 1.00 85.06 82 THR A O 1
ATOM 624 N N . PHE A 1 83 ? 3.851 2.613 0.410 1.00 86.56 83 PHE A N 1
ATOM 625 C CA . PHE A 1 83 ? 3.674 2.127 1.770 1.00 86.56 83 PHE A CA 1
ATOM 626 C C . PHE A 1 83 ? 4.961 2.321 2.573 1.00 86.56 83 PHE A C 1
ATOM 628 O O . PHE A 1 83 ? 6.068 2.220 2.037 1.00 86.56 83 PHE A O 1
ATOM 635 N N . THR A 1 84 ? 4.803 2.581 3.867 1.00 85.81 84 THR A N 1
ATOM 636 C CA . THR A 1 84 ? 5.912 2.704 4.814 1.00 85.81 84 THR A CA 1
ATOM 637 C C . THR A 1 84 ? 6.442 1.328 5.221 1.00 85.81 84 THR A C 1
ATOM 639 O O . THR A 1 84 ? 5.735 0.319 5.128 1.00 85.81 84 THR A O 1
ATOM 642 N N . PHE A 1 85 ? 7.680 1.273 5.724 1.00 84.44 85 PHE A N 1
ATOM 643 C CA . PHE A 1 85 ? 8.290 0.019 6.183 1.00 84.44 85 PHE A CA 1
ATOM 644 C C . PHE A 1 85 ? 7.451 -0.749 7.217 1.00 84.44 85 PHE A C 1
ATOM 646 O O . PHE A 1 85 ? 7.320 -1.962 7.058 1.00 84.44 85 PHE A O 1
ATOM 653 N N . PRO A 1 86 ? 6.826 -0.113 8.229 1.00 84.94 86 PRO A N 1
ATOM 654 C CA . PRO A 1 86 ? 5.987 -0.839 9.182 1.00 84.94 86 PRO A CA 1
ATOM 655 C C . PRO A 1 86 ? 4.791 -1.552 8.535 1.00 84.94 86 PRO A C 1
ATOM 657 O O . PRO A 1 86 ? 4.447 -2.663 8.941 1.00 84.94 86 PRO A O 1
ATOM 660 N N . VAL A 1 87 ? 4.175 -0.949 7.512 1.00 86.50 87 VAL A N 1
ATOM 661 C CA . VAL A 1 87 ? 3.054 -1.557 6.776 1.00 86.50 87 VAL A CA 1
ATOM 662 C C . VAL A 1 87 ? 3.553 -2.684 5.875 1.00 86.50 87 VAL A C 1
ATOM 664 O O . VAL A 1 87 ? 2.990 -3.776 5.899 1.00 86.50 87 VAL A O 1
ATOM 667 N N . ILE A 1 88 ? 4.657 -2.462 5.153 1.00 87.56 88 ILE A N 1
ATOM 668 C CA . ILE A 1 88 ? 5.303 -3.494 4.328 1.00 87.56 88 ILE A CA 1
ATOM 669 C C . ILE A 1 88 ? 5.613 -4.730 5.184 1.00 87.56 88 ILE A C 1
ATOM 671 O O . ILE A 1 88 ? 5.142 -5.823 4.874 1.00 87.56 88 ILE A O 1
ATOM 675 N N . ASN A 1 89 ? 6.307 -4.542 6.310 1.00 86.44 89 ASN A N 1
ATOM 676 C CA . ASN A 1 89 ? 6.724 -5.611 7.223 1.00 86.44 89 ASN A CA 1
ATOM 677 C C . ASN A 1 89 ? 5.559 -6.303 7.945 1.00 86.44 89 ASN A C 1
ATOM 679 O O . ASN A 1 89 ? 5.749 -7.376 8.512 1.00 86.44 89 ASN A O 1
ATOM 683 N N . SER A 1 90 ? 4.368 -5.699 7.952 1.00 88.62 90 SER A N 1
ATOM 684 C CA . SER A 1 90 ? 3.167 -6.306 8.533 1.00 88.62 90 SER A CA 1
ATOM 685 C C . SER A 1 90 ? 2.454 -7.261 7.572 1.00 88.62 90 SER A C 1
ATOM 687 O O . SER A 1 90 ? 1.526 -7.943 8.003 1.00 88.62 90 SER A O 1
ATOM 689 N N . SER A 1 91 ? 2.860 -7.320 6.298 1.00 87.88 91 SER A N 1
ATOM 690 C CA . SER A 1 91 ? 2.281 -8.221 5.291 1.00 87.88 91 SER A CA 1
ATOM 691 C C . SER A 1 91 ? 2.635 -9.687 5.565 1.00 87.88 91 SER A C 1
ATOM 693 O O . SER A 1 91 ? 3.710 -9.986 6.079 1.00 87.88 91 SER A O 1
ATOM 695 N N . GLU A 1 92 ? 1.752 -10.618 5.194 1.00 90.19 92 GLU A N 1
ATOM 696 C CA . GLU A 1 92 ? 2.000 -12.059 5.365 1.00 90.19 92 GLU A CA 1
ATOM 697 C C . GLU A 1 92 ? 3.077 -12.573 4.409 1.00 90.19 92 GLU A C 1
ATOM 699 O O . GLU A 1 92 ? 3.994 -13.297 4.806 1.00 90.19 92 GLU A O 1
ATOM 704 N N . HIS A 1 93 ? 2.989 -12.156 3.147 1.00 87.75 93 HIS A N 1
ATOM 705 C CA . HIS A 1 93 ? 3.965 -12.486 2.125 1.00 87.75 93 HIS A CA 1
ATOM 706 C C . HIS A 1 93 ? 4.364 -11.246 1.331 1.00 87.75 93 HIS A C 1
ATOM 708 O O . HIS A 1 93 ? 3.526 -10.519 0.796 1.00 87.75 93 HIS A O 1
ATOM 714 N N . ILE A 1 94 ? 5.671 -11.050 1.185 1.00 86.12 94 ILE A N 1
ATOM 715 C CA . ILE A 1 94 ? 6.251 -10.032 0.312 1.00 86.12 94 ILE A CA 1
ATOM 716 C C . ILE A 1 94 ? 6.952 -10.763 -0.826 1.00 86.12 94 ILE A C 1
ATOM 718 O O . ILE A 1 94 ? 7.807 -11.617 -0.591 1.00 86.12 94 ILE A O 1
ATOM 722 N N . ALA A 1 95 ? 6.592 -10.430 -2.061 1.00 84.69 95 ALA A N 1
ATOM 723 C CA . ALA A 1 95 ? 7.276 -10.926 -3.244 1.00 84.69 95 ALA A CA 1
ATOM 724 C C . ALA A 1 95 ? 7.965 -9.765 -3.964 1.00 84.69 95 ALA A C 1
ATOM 726 O O . ALA A 1 95 ? 7.343 -8.758 -4.311 1.00 84.69 95 ALA A O 1
ATOM 727 N N . LEU A 1 96 ? 9.267 -9.929 -4.195 1.00 81.69 96 LEU A N 1
ATOM 728 C CA . LEU A 1 96 ? 10.089 -8.972 -4.920 1.00 81.69 96 LEU A CA 1
ATOM 729 C C . LEU A 1 96 ? 10.144 -9.365 -6.397 1.00 81.69 96 LEU A C 1
ATOM 731 O O . LEU A 1 96 ? 10.581 -10.468 -6.731 1.00 81.69 96 LEU A O 1
ATOM 735 N N . VAL A 1 97 ? 9.718 -8.466 -7.284 1.00 77.94 97 VAL A N 1
ATOM 736 C CA . VAL A 1 97 ? 9.770 -8.688 -8.734 1.00 77.94 97 VAL A CA 1
ATOM 737 C C . VAL A 1 97 ? 10.849 -7.801 -9.343 1.00 77.94 97 VAL A C 1
ATOM 739 O O . VAL A 1 97 ? 10.825 -6.572 -9.235 1.00 77.94 97 VAL A O 1
ATOM 742 N N . CYS A 1 98 ? 11.802 -8.446 -10.011 1.00 77.38 98 CYS A N 1
ATOM 743 C CA . CYS A 1 98 ? 12.989 -7.811 -10.560 1.00 77.38 98 CYS A CA 1
ATOM 744 C C . CYS A 1 98 ? 13.206 -8.232 -12.014 1.00 77.38 98 CYS A C 1
ATOM 746 O O . CYS A 1 98 ? 13.058 -9.399 -12.367 1.00 77.38 98 CYS A O 1
ATOM 748 N N . GLY A 1 99 ? 13.595 -7.278 -12.861 1.00 75.75 99 GLY A N 1
ATOM 749 C CA . GLY A 1 99 ? 14.077 -7.590 -14.206 1.00 75.75 99 GLY A CA 1
ATOM 750 C C . GLY A 1 99 ? 15.452 -8.264 -14.164 1.00 75.75 99 GLY A C 1
ATOM 751 O O . GLY A 1 99 ? 16.204 -8.083 -13.207 1.00 75.75 99 GLY A O 1
ATOM 752 N N . ALA A 1 100 ? 15.809 -8.987 -15.231 1.00 80.31 100 ALA A N 1
ATOM 753 C CA . ALA A 1 100 ? 17.068 -9.740 -15.327 1.00 80.31 100 ALA A CA 1
ATOM 754 C C . ALA A 1 100 ? 18.320 -8.901 -15.006 1.00 80.31 100 ALA A C 1
ATOM 756 O O . ALA A 1 100 ? 19.249 -9.391 -14.373 1.00 80.31 100 ALA A O 1
ATOM 757 N N . GLY A 1 101 ? 18.312 -7.609 -15.355 1.00 77.62 101 GLY A N 1
ATOM 758 C CA . GLY A 1 101 ? 19.398 -6.671 -15.047 1.00 77.62 101 GLY A CA 1
ATOM 759 C C . GLY A 1 101 ? 19.623 -6.382 -13.556 1.00 77.62 101 GLY A C 1
ATOM 760 O O . GLY A 1 101 ? 20.466 -5.555 -13.238 1.00 77.62 101 GLY A O 1
ATOM 761 N N . LYS A 1 102 ? 18.877 -7.019 -12.644 1.00 72.94 102 LYS A N 1
ATOM 762 C CA . LYS A 1 102 ? 18.947 -6.789 -11.190 1.00 72.94 102 LYS A CA 1
ATOM 763 C C . LYS A 1 102 ? 19.274 -8.028 -10.379 1.00 72.94 102 LYS A C 1
ATOM 765 O O . LYS A 1 102 ? 19.193 -7.984 -9.154 1.00 72.94 102 LYS A O 1
ATOM 770 N N . ALA A 1 103 ? 19.626 -9.121 -11.050 1.00 79.44 103 ALA A N 1
ATOM 771 C CA . ALA A 1 103 ? 19.984 -10.362 -10.383 1.00 79.44 103 ALA A CA 1
ATOM 772 C C . ALA A 1 103 ? 21.073 -10.137 -9.319 1.00 79.44 103 ALA A C 1
ATOM 774 O O . ALA A 1 103 ? 20.896 -10.594 -8.200 1.00 79.44 103 ALA A O 1
ATOM 775 N N . GLY A 1 104 ? 22.107 -9.336 -9.613 1.00 76.81 104 GLY A N 1
ATOM 776 C CA . GLY A 1 104 ? 23.199 -9.064 -8.666 1.00 76.81 104 GLY A CA 1
ATOM 777 C C . GLY A 1 104 ? 22.791 -8.260 -7.423 1.00 76.81 104 GLY A C 1
ATOM 778 O O . GLY A 1 104 ? 23.280 -8.531 -6.332 1.00 76.81 104 GLY A O 1
ATOM 779 N N . VAL A 1 105 ? 21.851 -7.313 -7.540 1.00 77.56 105 VAL A N 1
ATOM 780 C CA . VAL A 1 105 ? 21.346 -6.550 -6.377 1.00 77.56 105 VAL A CA 1
ATOM 781 C C . VAL A 1 105 ? 20.459 -7.434 -5.504 1.00 77.56 105 VAL A C 1
ATOM 783 O O . VAL A 1 105 ? 20.566 -7.402 -4.283 1.00 77.56 105 VAL A O 1
ATOM 786 N N . VAL A 1 106 ? 19.605 -8.252 -6.126 1.00 78.50 106 VAL A N 1
ATOM 787 C CA . VAL A 1 106 ? 18.777 -9.229 -5.402 1.00 78.50 106 VAL A CA 1
ATOM 788 C C . VAL A 1 106 ? 19.657 -10.263 -4.712 1.00 78.50 106 VAL A C 1
ATOM 790 O O . VAL A 1 106 ? 19.443 -10.552 -3.542 1.00 78.50 106 VAL A O 1
ATOM 793 N N . GLU A 1 107 ? 20.668 -10.780 -5.403 1.00 81.19 107 GLU A N 1
ATOM 794 C CA . GLU A 1 107 ? 21.656 -11.693 -4.835 1.00 81.19 107 GLU A CA 1
ATOM 795 C C . GLU A 1 107 ? 22.386 -11.058 -3.648 1.00 81.19 107 GLU A C 1
ATOM 797 O O . GLU A 1 107 ? 22.531 -11.710 -2.624 1.00 81.19 107 GLU A O 1
ATOM 802 N N . SER A 1 108 ? 22.758 -9.778 -3.735 1.00 81.25 108 SER A N 1
ATOM 803 C CA . SER A 1 108 ? 23.397 -9.055 -2.625 1.00 81.25 108 SER A CA 1
ATOM 804 C C . SER A 1 108 ? 22.456 -8.855 -1.432 1.00 81.25 108 SER A C 1
ATOM 806 O O . SER A 1 108 ? 22.877 -8.986 -0.289 1.00 81.25 108 SER A O 1
ATOM 808 N N . ALA A 1 109 ? 21.178 -8.558 -1.682 1.00 79.06 109 ALA A N 1
ATOM 809 C CA . ALA A 1 109 ? 20.176 -8.364 -0.633 1.00 79.06 109 ALA A CA 1
ATOM 810 C C . ALA A 1 109 ? 19.741 -9.681 0.040 1.00 79.06 109 ALA A C 1
ATOM 812 O O . ALA A 1 109 ? 19.346 -9.677 1.204 1.00 79.06 109 ALA A O 1
ATOM 813 N N . VAL A 1 110 ? 19.782 -10.797 -0.696 1.00 80.38 110 VAL A N 1
ATOM 814 C CA . VAL A 1 110 ? 19.397 -12.140 -0.221 1.00 80.38 110 VAL A CA 1
ATOM 815 C C . VAL A 1 110 ? 20.605 -12.923 0.315 1.00 80.38 110 VAL A C 1
ATOM 817 O O . VAL A 1 110 ? 20.445 -13.829 1.135 1.00 80.38 110 VAL A O 1
ATOM 820 N N . GLY A 1 111 ? 21.814 -12.595 -0.140 1.00 75.56 111 GLY A N 1
ATOM 821 C CA . GLY A 1 111 ? 23.064 -13.255 0.212 1.00 75.56 111 GLY A CA 1
ATOM 822 C C . GLY A 1 111 ? 23.409 -13.092 1.691 1.00 75.56 111 GLY A C 1
ATOM 823 O O . GLY A 1 111 ? 23.402 -11.994 2.236 1.00 75.56 111 GLY A O 1
ATOM 824 N N . ASN A 1 112 ? 23.708 -14.213 2.348 1.00 60.69 112 ASN A N 1
ATOM 825 C CA . ASN A 1 112 ? 24.023 -14.287 3.774 1.00 60.69 112 ASN A CA 1
ATOM 826 C C . ASN A 1 112 ? 25.124 -13.298 4.198 1.00 60.69 112 ASN A C 1
ATOM 828 O O . ASN A 1 112 ? 26.162 -13.199 3.547 1.00 60.69 112 ASN A O 1
ATOM 832 N N . ASN A 1 113 ? 24.922 -12.662 5.358 1.00 60.56 113 ASN A N 1
ATOM 833 C CA . ASN A 1 113 ? 25.883 -11.792 6.036 1.00 60.56 113 ASN A CA 1
ATOM 834 C C . ASN A 1 113 ? 27.256 -12.467 6.212 1.00 60.56 113 ASN A C 1
ATOM 836 O O . ASN A 1 113 ? 27.504 -13.154 7.202 1.00 60.56 113 ASN A O 1
ATOM 840 N N . GLN A 1 114 ? 28.187 -12.192 5.309 1.00 55.88 114 GLN A N 1
ATOM 841 C CA . GLN A 1 114 ? 29.583 -12.025 5.693 1.00 55.88 114 GLN A CA 1
ATOM 842 C C . GLN A 1 114 ? 29.957 -10.570 5.463 1.00 55.88 114 GLN A C 1
ATOM 844 O O . GLN A 1 114 ? 30.758 -10.257 4.593 1.00 55.88 114 GLN A O 1
ATOM 849 N N . ASN A 1 115 ? 29.344 -9.671 6.237 1.00 47.88 115 ASN A N 1
ATOM 850 C CA . ASN A 1 115 ? 29.896 -8.336 6.393 1.00 47.88 115 ASN A CA 1
ATOM 851 C C . ASN A 1 115 ? 30.741 -8.312 7.669 1.00 47.88 115 ASN A C 1
ATOM 853 O O . ASN A 1 115 ? 30.275 -7.957 8.753 1.00 47.88 115 ASN A O 1
ATOM 857 N N . SER A 1 116 ? 31.988 -8.762 7.539 1.00 53.19 116 SER A N 1
ATOM 858 C CA . SER A 1 116 ? 33.059 -8.121 8.285 1.00 53.19 116 SER A CA 1
ATOM 859 C C . SER A 1 116 ? 33.191 -6.705 7.729 1.00 53.19 116 SER A C 1
ATOM 861 O O . SER A 1 116 ? 33.547 -6.542 6.567 1.00 53.19 116 SER A O 1
ATOM 863 N N . ASP A 1 117 ? 32.915 -5.744 8.607 1.00 49.09 117 ASP A N 1
ATOM 864 C CA . ASP A 1 117 ? 33.291 -4.330 8.552 1.00 49.09 117 ASP A CA 1
ATOM 865 C C . ASP A 1 117 ? 32.170 -3.300 8.296 1.00 49.09 117 ASP A C 1
ATOM 867 O O . ASP A 1 117 ? 31.786 -2.953 7.185 1.00 49.09 117 ASP A O 1
ATOM 871 N N . ALA A 1 118 ? 31.765 -2.740 9.444 1.00 45.44 118 ALA A N 1
ATOM 872 C CA . ALA A 1 118 ? 31.773 -1.313 9.767 1.00 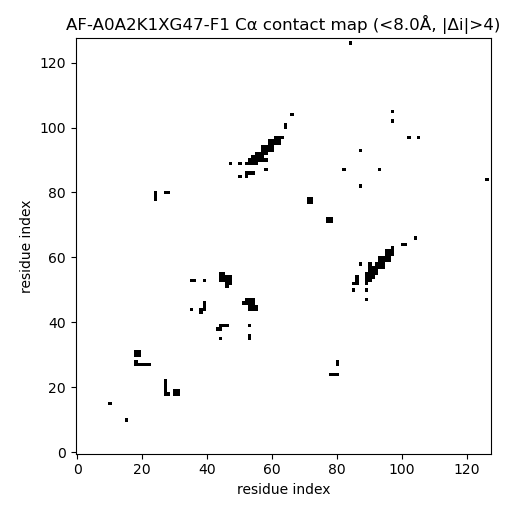45.44 118 ALA A CA 1
ATOM 873 C C . ALA A 1 118 ? 30.588 -0.432 9.326 1.00 45.44 118 ALA A C 1
ATOM 875 O O . ALA A 1 118 ? 30.491 0.019 8.194 1.00 45.44 118 ALA A O 1
ATOM 876 N N . ASN A 1 119 ? 29.789 -0.071 10.342 1.00 48.88 119 ASN A N 1
ATOM 877 C CA . ASN A 1 119 ? 29.170 1.241 10.561 1.00 48.88 119 ASN A CA 1
ATOM 878 C C . ASN A 1 119 ? 28.609 1.956 9.324 1.00 48.88 119 ASN A C 1
ATOM 880 O O . ASN A 1 119 ? 29.234 2.885 8.816 1.00 48.88 119 ASN A O 1
ATOM 884 N N . ASP A 1 120 ? 27.368 1.641 8.952 1.00 48.94 120 ASP A N 1
ATOM 885 C CA . ASP A 1 120 ? 26.549 2.579 8.187 1.00 48.94 120 ASP A CA 1
ATOM 886 C C . ASP A 1 120 ? 25.391 3.076 9.061 1.00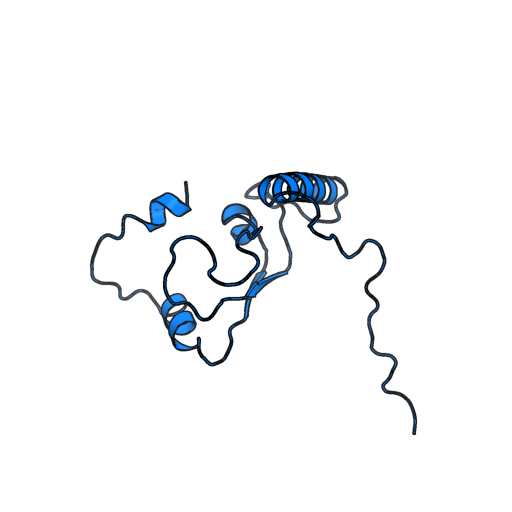 48.94 120 ASP A C 1
ATOM 888 O O . ASP A 1 120 ? 24.354 2.430 9.215 1.00 48.94 120 ASP A O 1
ATOM 892 N N . SER A 1 121 ? 25.591 4.237 9.688 1.00 40.62 121 SER A N 1
ATOM 893 C CA . SER A 1 121 ? 24.619 4.908 10.563 1.00 40.62 121 SER A CA 1
ATOM 894 C C . SER A 1 121 ? 23.369 5.405 9.824 1.00 40.62 121 SER A C 1
ATOM 896 O O . SER A 1 121 ? 22.512 6.039 10.429 1.00 40.62 121 SER A O 1
ATOM 898 N N . LYS A 1 122 ? 23.251 5.140 8.520 1.00 46.66 122 LYS A N 1
ATOM 899 C CA . LYS A 1 122 ? 22.211 5.688 7.648 1.00 46.66 122 LYS A CA 1
ATOM 900 C C . LYS A 1 122 ? 20.966 4.805 7.519 1.00 46.66 122 LYS A C 1
ATOM 902 O O . LYS A 1 122 ? 19.913 5.302 7.135 1.00 46.66 122 LYS A O 1
ATOM 907 N N . LEU A 1 123 ? 21.053 3.521 7.878 1.00 42.16 123 LEU A N 1
ATOM 908 C CA . LEU A 1 123 ? 19.888 2.621 7.901 1.00 42.16 123 LEU A CA 1
ATOM 909 C C . LEU A 1 123 ? 18.992 2.845 9.129 1.00 42.16 123 LEU A C 1
ATOM 911 O O . LEU A 1 123 ? 17.795 2.570 9.068 1.00 42.16 123 LEU A O 1
ATOM 915 N N . GLN A 1 124 ? 19.547 3.392 10.216 1.00 43.03 124 GLN A N 1
ATOM 916 C CA . GLN A 1 124 ? 18.800 3.669 11.445 1.00 43.03 124 GLN A CA 1
ATOM 917 C C . GLN A 1 124 ? 17.799 4.831 11.274 1.00 43.03 124 GLN A C 1
ATOM 919 O O . GLN A 1 124 ? 16.726 4.808 11.875 1.00 43.03 124 GLN A O 1
ATOM 924 N N . ASP A 1 125 ? 18.108 5.795 10.399 1.00 42.03 125 ASP A N 1
ATOM 925 C CA . ASP A 1 125 ? 17.243 6.949 10.109 1.00 42.03 125 ASP A CA 1
ATOM 926 C C . ASP A 1 125 ? 16.017 6.581 9.259 1.00 42.03 125 ASP A C 1
ATOM 928 O O . ASP A 1 125 ? 14.997 7.255 9.327 1.00 42.03 125 ASP A O 1
ATOM 932 N N . CYS A 1 126 ? 16.067 5.496 8.477 1.00 34.09 126 CYS A N 1
ATOM 933 C CA . CYS A 1 126 ? 14.908 5.021 7.709 1.00 34.09 126 CYS A CA 1
ATOM 934 C C . CYS A 1 126 ? 13.927 4.171 8.538 1.00 34.09 126 CYS A C 1
ATOM 936 O O . CYS A 1 126 ? 12.870 3.793 8.031 1.00 34.09 126 CYS A O 1
ATOM 938 N N . MET A 1 127 ? 14.291 3.833 9.779 1.00 37.44 127 MET A N 1
ATOM 939 C CA . MET A 1 127 ? 13.512 2.986 10.690 1.00 37.44 127 MET A CA 1
ATOM 940 C C . MET A 1 127 ? 13.015 3.725 11.945 1.00 37.44 127 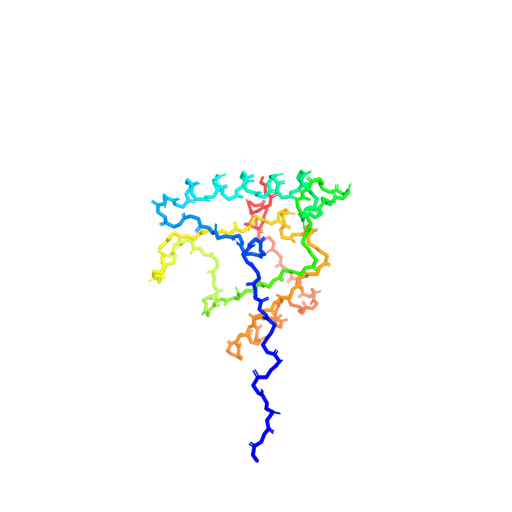MET A C 1
ATOM 942 O O . MET A 1 127 ? 12.441 3.080 12.824 1.00 37.44 127 MET A O 1
ATOM 946 N N . SER A 1 128 ? 13.235 5.041 12.028 1.00 37.41 128 SER A N 1
ATOM 947 C CA . SER A 1 128 ? 12.692 5.921 13.076 1.00 37.41 128 SER A CA 1
ATOM 948 C C . SER A 1 128 ? 11.474 6.680 12.558 1.00 37.41 128 SER A C 1
ATOM 950 O O . SER A 1 128 ? 10.541 6.887 13.363 1.00 37.41 128 SER A O 1
#